Protein AF-A0A923VGZ6-F1 (afdb_monomer)

Foldseek 3Di:
DWQDWDPDFDADPVDRVDGDIDTDDDDDDPDDDPFDEDADPPPDDPVQVVVCVVPVDDDHHYDYDPVRQALVVPDGPVVSVSSVSVNVVD

Radius of gyration: 15.83 Å; Cα contacts (8 Å, |Δi|>4): 80; chains: 1; bounding box: 36×36×32 Å

Structure (mmCIF, N/CA/C/O backbone):
data_AF-A0A923VGZ6-F1
#
_entry.id   AF-A0A923VGZ6-F1
#
loop_
_atom_site.group_PDB
_atom_site.id
_atom_site.type_symbol
_atom_site.label_atom_id
_atom_site.label_alt_id
_atom_site.label_comp_id
_atom_site.label_asym_id
_atom_site.label_entity_id
_atom_site.label_seq_id
_atom_site.pdbx_PDB_ins_code
_atom_site.Cartn_x
_atom_site.Cartn_y
_atom_site.Cartn_z
_atom_site.occupancy
_atom_site.B_iso_or_equiv
_atom_site.auth_seq_id
_atom_site.auth_comp_id
_atom_site.auth_asym_id
_atom_site.auth_atom_id
_atom_site.pdbx_PDB_model_num
ATOM 1 N N . GLU A 1 1 ? -3.331 -1.378 16.663 1.00 93.88 1 GLU A N 1
ATOM 2 C CA . GLU A 1 1 ? -4.313 -2.481 16.528 1.00 93.88 1 GLU A CA 1
ATOM 3 C C . GLU A 1 1 ? -4.048 -3.206 15.218 1.00 93.88 1 GLU A C 1
ATOM 5 O O . GLU A 1 1 ? -3.706 -2.526 14.261 1.00 93.88 1 GLU A O 1
ATOM 10 N N . HIS A 1 2 ? -4.073 -4.542 15.200 1.00 96.94 2 HIS A N 1
ATOM 11 C CA . HIS A 1 2 ? -3.817 -5.341 13.989 1.00 96.94 2 HIS A CA 1
ATOM 12 C C . HIS A 1 2 ? -5.031 -5.302 13.063 1.00 96.94 2 HIS A C 1
ATOM 14 O O . HIS A 1 2 ? -6.157 -5.368 13.541 1.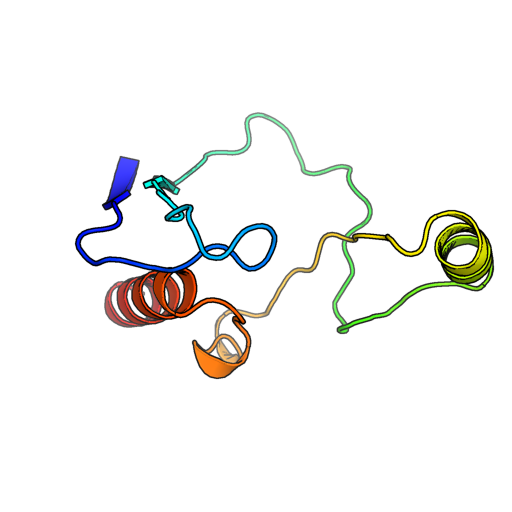00 96.94 2 HIS A O 1
ATOM 20 N N . ILE A 1 3 ? -4.785 -5.171 11.761 1.00 96.69 3 ILE A N 1
ATOM 21 C CA . ILE A 1 3 ? -5.826 -5.125 10.731 1.00 96.69 3 ILE A CA 1
ATOM 22 C C . ILE A 1 3 ? -5.804 -6.425 9.931 1.00 96.69 3 ILE A C 1
ATOM 24 O O . ILE A 1 3 ? -6.828 -7.083 9.774 1.00 96.69 3 ILE A O 1
ATOM 28 N N . TYR A 1 4 ? -4.636 -6.781 9.397 1.00 97.56 4 TYR A N 1
ATOM 29 C CA . TYR A 1 4 ? -4.487 -7.917 8.495 1.00 97.56 4 TYR A CA 1
ATOM 30 C C . TYR A 1 4 ? -3.012 -8.305 8.342 1.00 97.56 4 TYR A C 1
ATOM 32 O O . TYR A 1 4 ? -2.115 -7.478 8.514 1.00 97.56 4 TYR A O 1
ATOM 40 N N . THR A 1 5 ? -2.762 -9.572 8.032 1.00 97.56 5 THR A N 1
ATOM 41 C CA . THR A 1 5 ? -1.444 -10.115 7.681 1.00 97.56 5 THR A CA 1
ATOM 42 C C . THR A 1 5 ? -1.612 -10.919 6.406 1.00 97.56 5 THR A C 1
ATOM 44 O O . THR A 1 5 ? -2.597 -11.644 6.292 1.00 97.56 5 THR A O 1
ATOM 47 N N . THR A 1 6 ? -0.655 -10.824 5.483 1.00 96.88 6 THR A N 1
ATOM 48 C CA . THR A 1 6 ? -0.633 -11.630 4.257 1.00 96.88 6 THR A CA 1
ATOM 49 C C . THR A 1 6 ? -0.908 -13.108 4.528 1.00 96.88 6 THR A C 1
ATOM 51 O O . THR A 1 6 ? -0.174 -13.750 5.278 1.00 96.88 6 THR A O 1
ATOM 54 N N . ASP A 1 7 ? -1.948 -13.640 3.885 1.00 96.56 7 ASP A N 1
ATOM 55 C CA . ASP A 1 7 ? -2.396 -15.035 3.991 1.00 96.56 7 ASP A CA 1
ATOM 56 C C . ASP A 1 7 ? -2.355 -15.790 2.647 1.00 96.56 7 ASP A C 1
ATOM 58 O O . ASP A 1 7 ? -2.767 -16.947 2.563 1.00 96.56 7 ASP A O 1
ATOM 62 N N . PHE A 1 8 ? -1.805 -15.168 1.601 1.00 96.06 8 PHE A N 1
ATOM 63 C CA . PHE A 1 8 ? -1.589 -15.769 0.285 1.00 96.06 8 PHE A CA 1
ATOM 64 C C . PHE A 1 8 ? -0.195 -15.439 -0.257 1.00 96.06 8 PHE A C 1
ATOM 66 O O . PHE A 1 8 ? 0.451 -14.481 0.164 1.00 96.06 8 PHE A O 1
ATOM 73 N N . PHE A 1 9 ? 0.271 -16.227 -1.225 1.00 95.69 9 PHE A N 1
ATOM 74 C CA . PHE A 1 9 ? 1.544 -15.965 -1.887 1.00 95.69 9 PHE A CA 1
ATOM 75 C C . PHE A 1 9 ? 1.444 -14.729 -2.783 1.00 95.69 9 PHE A C 1
ATOM 77 O O . PHE A 1 9 ? 0.697 -14.721 -3.763 1.00 95.69 9 PHE A O 1
ATOM 84 N N . GLN A 1 10 ? 2.255 -13.716 -2.491 1.00 94.94 10 GLN A N 1
ATOM 85 C CA . GLN A 1 10 ? 2.450 -12.576 -3.373 1.00 94.94 10 GLN A CA 1
ATOM 86 C C . GLN A 1 10 ? 3.914 -12.474 -3.783 1.00 94.94 10 GLN A C 1
ATOM 88 O O . GLN A 1 10 ? 4.777 -12.187 -2.956 1.00 94.94 10 GLN A O 1
ATOM 93 N N . MET A 1 11 ? 4.184 -12.666 -5.073 1.00 94.62 11 MET A N 1
ATOM 94 C CA . MET A 1 11 ? 5.526 -12.543 -5.641 1.00 94.62 11 MET A CA 1
ATOM 95 C C . MET A 1 11 ? 6.082 -11.123 -5.460 1.00 94.62 11 MET A C 1
ATOM 97 O O . MET A 1 11 ? 5.365 -10.134 -5.633 1.00 94.62 11 MET A O 1
ATOM 101 N N . SER A 1 12 ? 7.368 -11.018 -5.128 1.00 93.31 12 SER A N 1
ATOM 102 C CA . SER A 1 12 ? 8.059 -9.733 -5.037 1.00 93.31 12 SER A CA 1
ATOM 103 C C . SER A 1 12 ? 8.292 -9.117 -6.416 1.00 93.31 12 SER A C 1
ATOM 105 O O . SER A 1 12 ? 8.717 -9.790 -7.352 1.00 93.31 12 SER A O 1
ATOM 107 N N . ALA A 1 13 ? 8.081 -7.802 -6.521 1.00 87.38 13 ALA A N 1
ATOM 108 C CA . ALA A 1 13 ? 8.405 -7.037 -7.724 1.00 87.38 13 ALA A CA 1
ATOM 109 C C . ALA A 1 13 ? 9.924 -6.918 -7.972 1.00 87.38 13 ALA A C 1
ATOM 111 O O . ALA A 1 13 ? 10.337 -6.567 -9.073 1.00 87.38 13 ALA A O 1
ATOM 112 N N . PHE A 1 14 ? 10.753 -7.206 -6.961 1.00 87.12 14 PHE A N 1
ATOM 113 C CA . PHE A 1 14 ? 12.212 -7.091 -7.040 1.00 87.12 14 PHE A CA 1
ATOM 114 C C . PHE A 1 14 ? 12.908 -8.425 -7.319 1.00 87.12 14 PHE A C 1
ATOM 116 O O . PHE A 1 14 ? 13.963 -8.444 -7.947 1.00 87.12 14 PHE A O 1
ATOM 123 N N . ASN A 1 15 ? 12.349 -9.536 -6.831 1.00 92.75 15 ASN A N 1
ATOM 124 C CA . ASN A 1 15 ? 12.906 -10.868 -7.048 1.00 92.75 15 ASN A CA 1
ATOM 125 C C . ASN A 1 15 ? 11.773 -11.905 -7.157 1.00 92.75 15 ASN A C 1
ATOM 127 O O . ASN A 1 15 ? 11.065 -12.108 -6.168 1.00 92.75 15 ASN A O 1
ATOM 131 N N . PRO A 1 16 ? 11.614 -12.585 -8.307 1.00 93.81 16 PRO A N 1
ATOM 132 C CA . PRO A 1 16 ? 10.533 -13.549 -8.512 1.00 93.81 16 PRO A CA 1
ATOM 133 C C . PRO A 1 16 ? 10.609 -14.775 -7.589 1.00 93.81 16 PRO A C 1
ATOM 135 O O . PRO A 1 16 ? 9.582 -15.390 -7.319 1.00 93.81 16 PRO A O 1
ATOM 138 N N . GL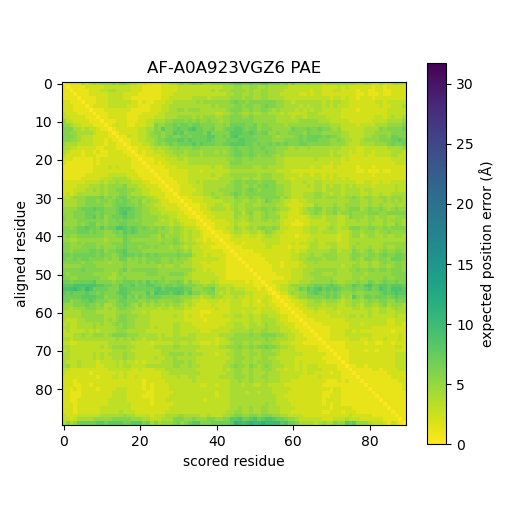U A 1 17 ? 11.786 -15.098 -7.047 1.00 96.62 17 GLU A N 1
ATOM 139 C CA . GLU A 1 17 ? 11.974 -16.215 -6.109 1.00 96.62 17 GLU A CA 1
ATOM 140 C C . GLU A 1 17 ? 11.523 -15.875 -4.676 1.00 96.62 17 GLU A C 1
ATOM 142 O O . GLU A 1 17 ? 11.566 -16.720 -3.782 1.00 96.62 17 GLU A O 1
ATOM 147 N N . HIS A 1 18 ? 11.131 -14.625 -4.415 1.00 97.06 18 HIS A N 1
ATOM 148 C CA . HIS A 1 18 ? 10.754 -14.148 -3.086 1.00 97.06 18 HIS A CA 1
ATOM 149 C C . HIS A 1 18 ? 9.254 -13.838 -2.999 1.00 97.06 18 HIS A C 1
ATOM 151 O O . HIS A 1 18 ? 8.646 -13.353 -3.955 1.00 97.06 18 HIS A O 1
ATOM 157 N N . GLN A 1 19 ? 8.680 -14.024 -1.805 1.00 95.44 19 GLN A N 1
ATOM 158 C CA . GLN A 1 19 ? 7.339 -13.536 -1.472 1.00 95.44 19 GLN A CA 1
ATOM 159 C C . GLN A 1 19 ? 7.393 -12.267 -0.620 1.00 95.44 19 GLN A C 1
ATOM 161 O O . GLN A 1 19 ? 8.305 -12.084 0.188 1.00 95.44 19 GLN A O 1
ATOM 166 N N . ILE A 1 20 ? 6.382 -11.420 -0.766 1.00 95.06 20 ILE A N 1
ATOM 167 C CA . ILE A 1 20 ? 6.137 -10.281 0.113 1.00 95.06 20 ILE A CA 1
ATOM 168 C C . ILE A 1 20 ? 5.293 -10.756 1.294 1.00 95.06 20 ILE A C 1
ATOM 170 O O . ILE A 1 20 ? 4.249 -11.374 1.102 1.00 95.06 20 ILE A O 1
ATOM 174 N N . ILE A 1 21 ? 5.730 -10.415 2.506 1.00 95.38 21 ILE A N 1
ATOM 175 C CA . ILE A 1 21 ? 4.930 -10.541 3.724 1.00 95.38 21 ILE A CA 1
ATOM 176 C C . ILE A 1 21 ? 4.645 -9.134 4.235 1.00 95.38 21 ILE A C 1
ATOM 178 O O . ILE A 1 21 ? 5.572 -8.397 4.569 1.00 95.38 21 ILE A O 1
ATOM 182 N N . SER A 1 22 ? 3.367 -8.784 4.321 1.00 96.19 22 SER A N 1
ATOM 183 C CA . SER A 1 22 ? 2.903 -7.502 4.837 1.00 96.19 22 SER A CA 1
ATOM 184 C C . SER A 1 22 ? 2.076 -7.711 6.100 1.00 96.19 22 SER A C 1
ATOM 186 O O . SER A 1 22 ? 1.289 -8.655 6.202 1.00 96.19 22 SER A O 1
ATOM 188 N N . ILE A 1 23 ? 2.244 -6.809 7.067 1.00 97.62 23 ILE A N 1
ATOM 189 C CA . ILE A 1 23 ? 1.474 -6.791 8.310 1.00 97.62 23 ILE A CA 1
ATOM 190 C C . ILE A 1 23 ? 0.949 -5.375 8.526 1.00 97.62 23 ILE A C 1
ATOM 192 O O . ILE A 1 23 ? 1.728 -4.426 8.604 1.00 97.62 23 ILE A O 1
ATOM 196 N N . TYR A 1 24 ? -0.368 -5.236 8.625 1.00 97.38 24 TYR A N 1
ATOM 197 C CA . TYR A 1 24 ? -1.048 -3.946 8.672 1.00 97.38 24 TYR A CA 1
ATOM 198 C C . TYR A 1 24 ? -1.593 -3.680 10.066 1.00 97.38 24 TYR A C 1
ATOM 200 O O . TYR A 1 24 ? -2.221 -4.543 10.687 1.00 97.38 24 TYR A O 1
ATOM 208 N N . TYR A 1 25 ? -1.382 -2.454 10.537 1.00 97.56 25 TYR A N 1
ATOM 209 C CA . TYR A 1 25 ? -1.828 -1.991 11.842 1.00 97.56 25 TYR A CA 1
ATOM 210 C C . TYR A 1 25 ? -2.366 -0.566 11.761 1.00 97.56 25 TYR A C 1
ATOM 212 O O . TYR A 1 25 ? -1.857 0.254 10.997 1.00 97.56 25 TYR A O 1
ATOM 220 N N . PHE A 1 26 ? -3.312 -0.232 12.636 1.00 95.38 26 PHE A N 1
ATOM 221 C CA . PHE A 1 26 ? -3.593 1.162 12.957 1.00 95.38 26 PHE A CA 1
ATOM 222 C C . PHE A 1 26 ? -2.424 1.752 13.745 1.00 95.38 26 PHE A C 1
ATOM 224 O O . PHE A 1 26 ? -2.092 1.267 14.836 1.00 95.38 26 PHE A O 1
ATOM 231 N N . ALA A 1 27 ? -1.834 2.809 13.190 1.00 93.31 27 ALA A N 1
ATOM 232 C CA . ALA A 1 27 ? -0.794 3.607 13.818 1.00 93.31 27 ALA A CA 1
ATOM 233 C C . ALA A 1 27 ? -1.380 4.925 14.338 1.00 93.31 27 ALA A C 1
ATOM 235 O O . ALA A 1 27 ? -2.184 5.573 13.670 1.00 93.31 27 ALA A O 1
ATOM 236 N N . LYS A 1 28 ? -0.951 5.335 15.534 1.00 94.44 28 LYS A N 1
ATOM 237 C CA . LYS A 1 28 ? -1.308 6.627 16.124 1.00 94.44 28 LYS A CA 1
ATOM 238 C C . LYS A 1 28 ? -0.100 7.552 16.059 1.00 94.44 28 LYS A C 1
ATOM 240 O O . LYS A 1 28 ? 0.932 7.245 16.651 1.00 94.44 28 LYS A O 1
ATOM 245 N N . ALA A 1 29 ? -0.243 8.685 15.378 1.00 93.56 29 ALA A N 1
ATOM 246 C CA . ALA A 1 29 ? 0.777 9.725 15.391 1.00 93.56 29 ALA A CA 1
ATOM 247 C C . ALA A 1 29 ? 0.923 10.294 16.814 1.00 93.56 29 ALA A C 1
ATOM 249 O O . ALA A 1 29 ? -0.069 10.656 17.452 1.00 93.56 29 ALA A O 1
ATOM 250 N N . LEU A 1 30 ? 2.156 10.335 17.322 1.00 96.56 30 LEU A N 1
ATOM 251 C CA . LEU A 1 30 ? 2.467 10.883 18.650 1.00 96.56 30 LEU A CA 1
ATOM 252 C C . LEU A 1 30 ? 2.713 12.396 18.616 1.00 96.56 30 LEU A C 1
ATOM 254 O O . LEU A 1 30 ? 2.657 13.060 19.647 1.00 96.56 30 LEU A O 1
ATOM 258 N N . GLU A 1 31 ? 2.956 12.935 17.426 1.00 97.12 31 GLU A N 1
ATOM 259 C CA . GLU A 1 31 ? 3.123 14.356 17.154 1.00 97.12 31 GLU A CA 1
ATOM 260 C C . GLU A 1 31 ? 2.464 14.713 15.809 1.00 97.12 31 GLU A C 1
ATOM 262 O O . GLU A 1 31 ? 2.168 13.812 15.016 1.00 97.12 31 GLU A O 1
ATOM 267 N N . PRO A 1 32 ? 2.216 16.006 15.526 1.00 95.19 32 PRO A N 1
ATOM 268 C CA . PRO A 1 32 ? 1.702 16.431 14.229 1.00 95.19 32 PRO A CA 1
ATOM 269 C C . PRO A 1 32 ? 2.620 16.011 13.076 1.00 95.19 32 PRO A C 1
ATOM 271 O O . PRO A 1 32 ? 3.845 16.089 13.184 1.00 95.19 32 PRO A O 1
ATOM 274 N N . ILE A 1 33 ? 2.027 15.622 11.946 1.00 92.50 33 ILE A N 1
ATOM 275 C CA . ILE A 1 33 ? 2.771 15.286 10.729 1.00 92.50 33 ILE A CA 1
ATOM 276 C C . ILE A 1 33 ? 3.403 16.567 10.173 1.00 92.50 33 ILE A C 1
ATOM 278 O O . ILE A 1 33 ? 2.699 17.492 9.779 1.00 92.50 33 ILE A O 1
ATOM 282 N N . LYS A 1 34 ? 4.739 16.612 10.153 1.00 94.38 34 LYS A N 1
ATOM 283 C CA . LYS A 1 34 ? 5.537 17.736 9.622 1.00 94.38 34 LYS A CA 1
ATOM 284 C C . LYS A 1 34 ? 6.100 17.470 8.221 1.00 94.38 34 LYS A C 1
ATOM 286 O O . LYS A 1 34 ? 6.755 18.338 7.654 1.00 94.38 34 LYS A O 1
ATOM 291 N N . ALA A 1 35 ? 5.897 16.264 7.687 1.00 90.19 35 ALA A N 1
ATOM 292 C CA . ALA A 1 35 ? 6.340 15.905 6.344 1.00 90.19 35 ALA A CA 1
ATOM 293 C C . ALA A 1 35 ? 5.596 16.734 5.284 1.00 90.19 35 ALA A C 1
ATOM 295 O O . ALA A 1 35 ? 4.447 17.123 5.488 1.00 90.19 35 ALA A O 1
ATOM 296 N N . SER A 1 36 ? 6.239 16.979 4.140 1.00 90.56 36 SER A N 1
ATOM 297 C CA . SER A 1 36 ? 5.552 17.557 2.983 1.00 90.56 36 SER A CA 1
ATOM 298 C C . SER A 1 36 ? 4.570 16.526 2.428 1.00 90.56 36 SER A C 1
ATOM 300 O O . SER A 1 36 ? 4.984 15.445 2.004 1.00 90.56 36 SER A O 1
ATOM 302 N N . ILE A 1 37 ? 3.276 16.845 2.477 1.00 93.06 37 ILE A N 1
ATOM 303 C CA . ILE A 1 37 ? 2.202 15.972 2.002 1.00 93.06 37 ILE A CA 1
ATOM 304 C C . ILE A 1 37 ? 1.621 16.551 0.717 1.00 93.06 37 ILE A C 1
ATOM 306 O O . ILE A 1 37 ? 1.228 17.716 0.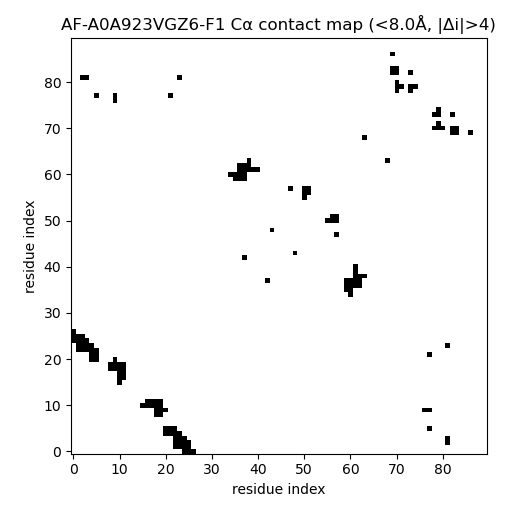667 1.00 93.06 37 ILE A O 1
ATOM 310 N N . LYS A 1 38 ? 1.557 15.721 -0.320 1.00 93.94 38 LYS A N 1
ATOM 311 C CA . LYS A 1 38 ? 0.910 16.027 -1.595 1.00 93.94 38 LYS A CA 1
ATOM 312 C C . LYS A 1 38 ? -0.565 15.627 -1.560 1.00 93.94 38 LYS A C 1
ATOM 314 O O . LYS A 1 38 ? -0.989 14.828 -0.725 1.00 93.94 38 LYS A O 1
ATOM 319 N N . THR A 1 39 ? -1.344 16.146 -2.500 1.00 90.56 39 THR A N 1
ATOM 320 C CA . THR A 1 39 ? -2.754 15.759 -2.709 1.00 90.56 39 THR A CA 1
ATOM 321 C C . THR A 1 39 ? -2.967 15.101 -4.072 1.00 90.56 39 THR A C 1
ATOM 323 O O . THR A 1 39 ? -3.849 14.258 -4.234 1.00 90.56 39 THR A O 1
ATOM 326 N N . THR A 1 40 ? -2.104 15.397 -5.043 1.00 89.62 40 THR A N 1
ATOM 327 C CA . THR A 1 40 ? -2.154 14.866 -6.407 1.00 89.62 40 THR A CA 1
ATOM 328 C C . THR A 1 40 ? -1.101 13.766 -6.635 1.00 89.62 40 THR A C 1
ATOM 330 O O . THR A 1 40 ? 0.007 13.838 -6.094 1.00 89.62 40 THR A O 1
ATOM 333 N N . PRO A 1 41 ? -1.424 12.697 -7.394 1.00 89.50 41 PRO A N 1
ATOM 334 C CA . PRO A 1 41 ? -0.448 11.673 -7.767 1.00 89.50 41 PRO A CA 1
ATOM 335 C C . PRO A 1 41 ? 0.701 12.253 -8.599 1.00 89.50 41 PRO A C 1
ATOM 337 O O . PRO A 1 41 ? 0.455 13.034 -9.513 1.00 89.50 41 PRO A O 1
ATOM 340 N N . PHE A 1 42 ? 1.931 11.813 -8.316 1.00 89.06 42 PHE A N 1
ATOM 341 C CA . PHE A 1 42 ? 3.142 12.179 -9.067 1.00 89.06 42 PHE A CA 1
ATOM 342 C C . PHE A 1 42 ? 3.407 13.694 -9.164 1.00 89.06 42 PHE A C 1
ATOM 344 O O . PHE A 1 42 ? 4.000 14.166 -10.131 1.00 89.06 42 PHE A O 1
ATOM 351 N N . ASP A 1 43 ? 2.987 14.454 -8.149 1.00 92.12 43 ASP A N 1
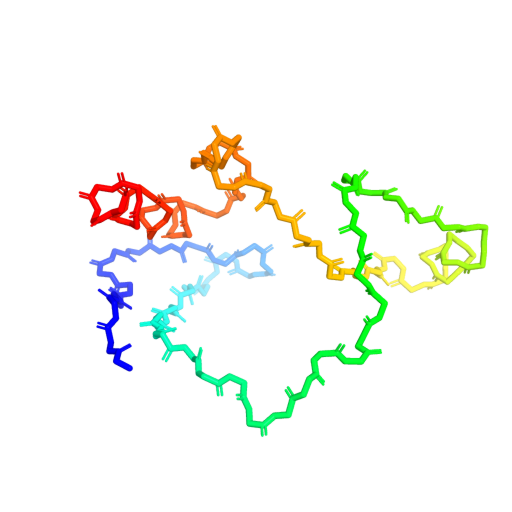ATOM 352 C CA . ASP A 1 43 ? 3.216 15.899 -8.044 1.00 92.12 43 ASP A CA 1
ATOM 353 C C . ASP A 1 43 ? 4.645 16.217 -7.595 1.00 92.12 43 ASP A C 1
ATOM 355 O O . ASP A 1 43 ? 4.902 16.614 -6.452 1.00 92.12 43 ASP A O 1
ATOM 359 N N . PHE A 1 44 ? 5.588 15.960 -8.495 1.00 93.38 44 PHE A N 1
ATOM 360 C CA . PHE A 1 44 ? 7.008 16.184 -8.279 1.00 93.38 44 PHE A CA 1
ATOM 361 C C . PHE A 1 44 ? 7.453 17.496 -8.918 1.00 93.38 44 PHE A C 1
ATOM 363 O O . PHE A 1 44 ? 7.143 17.772 -10.077 1.00 93.38 44 PHE A O 1
ATOM 370 N N . ASP A 1 45 ? 8.197 18.297 -8.161 1.00 92.81 45 ASP A N 1
ATOM 371 C CA . ASP A 1 45 ? 8.814 19.512 -8.683 1.00 92.81 45 ASP A CA 1
ATOM 372 C C . ASP A 1 45 ? 10.081 19.214 -9.506 1.00 92.81 45 ASP A C 1
ATOM 374 O O . ASP A 1 45 ? 10.562 18.081 -9.597 1.00 92.81 45 ASP A O 1
ATOM 378 N N . GLU A 1 46 ? 10.635 20.252 -10.130 1.00 94.94 46 GLU A N 1
ATOM 379 C CA . GLU A 1 46 ? 11.812 20.126 -10.990 1.00 94.94 46 GLU A CA 1
ATOM 380 C C . GLU A 1 46 ? 13.032 19.561 -10.245 1.00 94.94 46 GLU A C 1
ATOM 382 O O . GLU A 1 46 ? 13.764 18.738 -10.796 1.00 94.94 46 GLU A O 1
ATOM 387 N N . ALA A 1 47 ? 13.230 19.934 -8.978 1.00 93.25 47 ALA A N 1
ATOM 388 C CA . ALA A 1 47 ? 14.340 19.429 -8.178 1.00 93.25 47 ALA A CA 1
ATOM 389 C C . ALA A 1 47 ? 14.168 17.930 -7.872 1.00 93.25 47 ALA A C 1
ATOM 391 O O . ALA A 1 47 ? 15.123 17.156 -7.964 1.00 93.25 47 ALA A O 1
ATOM 392 N N . GLN A 1 48 ? 12.943 17.492 -7.578 1.00 93.38 48 GLN A N 1
ATOM 393 C CA . GLN A 1 48 ? 12.609 16.078 -7.398 1.00 93.38 48 GLN A CA 1
ATOM 394 C C . GLN A 1 48 ? 12.803 15.279 -8.694 1.00 93.38 48 GLN A C 1
ATOM 396 O O . GLN A 1 48 ? 13.337 14.170 -8.661 1.00 93.38 48 GLN A O 1
ATOM 401 N N . MET A 1 49 ? 12.450 15.846 -9.848 1.00 95.62 49 MET A N 1
ATOM 402 C CA . MET A 1 49 ? 12.669 15.198 -11.145 1.00 95.62 49 MET A CA 1
ATOM 403 C C . MET A 1 49 ? 14.155 15.102 -11.524 1.00 95.62 49 MET A C 1
ATOM 405 O O . MET A 1 49 ? 14.579 14.111 -12.130 1.00 95.62 49 MET A O 1
ATOM 409 N N . GLN A 1 50 ? 14.973 16.081 -11.129 1.00 95.12 50 GLN A N 1
ATOM 410 C CA . GLN A 1 50 ? 16.430 15.997 -11.264 1.00 95.12 50 GLN A CA 1
ATOM 411 C C . GLN A 1 50 ? 17.007 14.865 -10.405 1.00 95.12 50 GLN A C 1
ATOM 413 O O . GLN A 1 50 ? 17.825 14.089 -10.900 1.00 95.12 50 GLN A O 1
ATOM 418 N N . LEU A 1 51 ? 16.541 14.719 -9.158 1.00 93.94 51 LEU A N 1
ATOM 419 C CA . LEU A 1 51 ? 16.919 13.598 -8.290 1.00 93.94 51 LEU A CA 1
ATOM 420 C C . LEU A 1 51 ? 16.532 12.257 -8.919 1.00 93.94 51 LEU A C 1
ATOM 422 O O . LEU A 1 51 ? 17.379 11.374 -9.031 1.00 93.94 51 LEU A O 1
ATOM 426 N N . TYR A 1 52 ? 15.297 12.130 -9.411 1.00 94.75 52 TYR A N 1
ATOM 427 C CA . TYR A 1 52 ? 14.840 10.920 -10.096 1.00 94.75 52 TYR A CA 1
ATOM 428 C C . TYR A 1 52 ? 15.701 10.564 -11.309 1.00 94.75 52 TYR A C 1
ATOM 430 O O . TYR A 1 52 ? 16.024 9.398 -11.511 1.00 94.75 52 TYR A O 1
ATOM 438 N N . SER A 1 53 ? 16.128 11.554 -12.094 1.00 94.75 53 SER A N 1
ATOM 439 C CA . SER A 1 53 ? 16.993 11.319 -13.260 1.00 94.75 53 SER A CA 1
ATOM 440 C C . SER A 1 53 ? 18.354 10.719 -12.883 1.00 94.75 53 SER A C 1
ATOM 442 O O . SER A 1 53 ? 18.994 10.082 -13.715 1.00 94.75 53 SER A O 1
ATOM 444 N N . GLN A 1 54 ? 1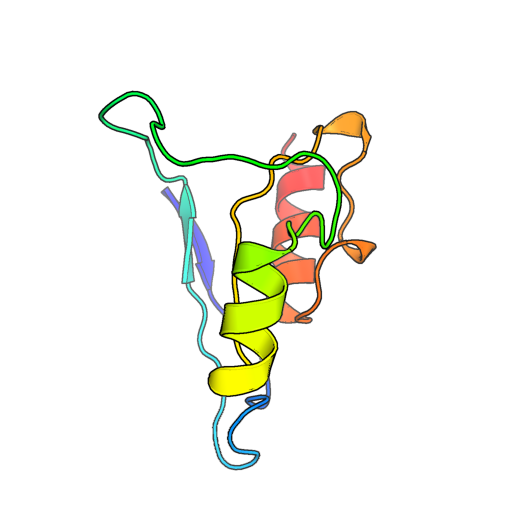8.797 10.908 -11.637 1.00 95.00 54 GLN A N 1
ATOM 445 C CA . GLN A 1 54 ? 20.063 10.384 -11.122 1.00 95.00 54 GLN A CA 1
ATOM 446 C C . GLN A 1 54 ? 19.889 9.062 -10.362 1.00 95.00 54 GLN A C 1
ATOM 448 O O . GLN A 1 54 ? 20.724 8.170 -10.492 1.00 95.00 54 GLN A O 1
ATOM 453 N N . SER A 1 55 ? 18.827 8.931 -9.562 1.00 94.12 55 SER A N 1
ATOM 454 C CA . SER A 1 55 ? 18.596 7.777 -8.680 1.00 94.12 55 SER A CA 1
ATOM 455 C C . SER A 1 55 ? 17.664 6.721 -9.272 1.00 94.12 55 SER A C 1
ATOM 457 O O . SER A 1 55 ? 17.611 5.604 -8.765 1.00 94.12 55 SER A O 1
ATOM 459 N N . THR A 1 56 ? 16.888 7.068 -10.302 1.00 90.38 56 THR A N 1
ATOM 460 C CA . THR A 1 56 ? 15.743 6.308 -10.841 1.00 90.38 56 THR A CA 1
ATOM 461 C C . THR A 1 56 ? 14.634 6.010 -9.824 1.00 90.38 56 THR A C 1
ATOM 463 O O . THR A 1 56 ? 13.749 5.196 -10.087 1.00 90.38 56 THR A O 1
ATOM 466 N N . GLN A 1 57 ? 14.660 6.665 -8.657 1.00 89.75 57 GLN A N 1
ATOM 467 C CA . GLN A 1 57 ? 13.747 6.418 -7.537 1.00 89.75 57 GLN A CA 1
ATOM 468 C C . GLN A 1 57 ? 13.480 7.706 -6.749 1.00 89.75 57 GLN A C 1
ATOM 470 O O . GLN A 1 57 ? 14.414 8.338 -6.253 1.00 89.75 57 GLN A O 1
ATOM 475 N N . ILE A 1 58 ? 12.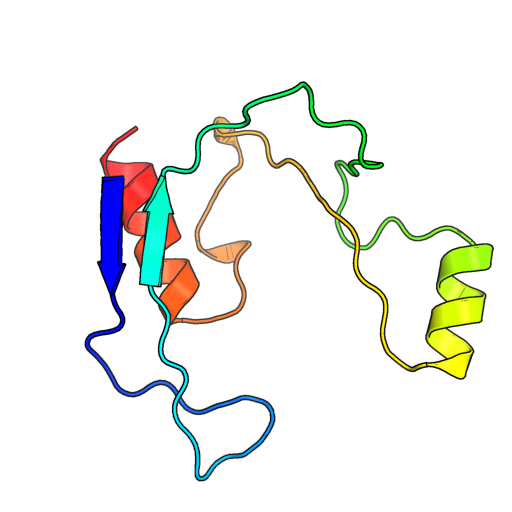205 8.077 -6.611 1.00 93.44 58 ILE A N 1
ATOM 476 C CA . ILE A 1 58 ? 11.726 9.143 -5.720 1.00 93.44 58 ILE A CA 1
ATOM 477 C C . ILE A 1 58 ? 10.376 8.750 -5.123 1.00 93.44 58 ILE A C 1
ATOM 479 O O . ILE A 1 58 ? 9.600 8.028 -5.748 1.00 93.44 58 ILE A O 1
ATOM 483 N N . GLU A 1 59 ? 10.092 9.255 -3.926 1.00 91.62 59 GLU A N 1
ATOM 484 C CA . GLU A 1 59 ? 8.862 8.972 -3.191 1.00 91.62 59 GLU A CA 1
ATOM 485 C C . GLU A 1 59 ? 8.329 10.252 -2.541 1.00 91.62 59 GLU A C 1
ATOM 487 O O . GLU A 1 59 ? 9.081 11.171 -2.206 1.00 91.62 59 GLU A O 1
ATOM 492 N N . SER A 1 60 ? 7.014 10.318 -2.361 1.00 92.25 60 SER A N 1
ATOM 493 C CA . SER A 1 60 ? 6.349 11.382 -1.616 1.00 92.25 60 SER A CA 1
ATOM 494 C C . SER A 1 60 ? 5.156 10.822 -0.853 1.00 92.25 60 SER A C 1
ATOM 496 O O . SER A 1 60 ? 4.561 9.811 -1.232 1.00 92.25 60 SER A O 1
ATOM 498 N N . PHE A 1 61 ? 4.800 11.487 0.242 1.00 93.00 61 PHE A N 1
ATOM 499 C CA . PHE A 1 61 ? 3.590 11.161 0.981 1.00 93.00 61 PHE A CA 1
ATOM 500 C C . PHE A 1 61 ? 2.399 11.883 0.368 1.00 93.00 61 PHE A C 1
ATOM 502 O O . PHE A 1 61 ? 2.491 13.057 0.001 1.00 93.00 61 PHE A O 1
ATOM 509 N N . ARG A 1 62 ? 1.261 11.192 0.299 1.00 92.56 62 ARG A N 1
ATOM 510 C CA . ARG A 1 62 ? 0.018 11.738 -0.239 1.00 92.56 62 ARG A CA 1
ATOM 511 C C . ARG A 1 62 ? -1.148 11.412 0.679 1.00 92.56 62 ARG A C 1
ATOM 513 O O . ARG A 1 62 ? -1.307 10.259 1.074 1.00 92.56 62 ARG A O 1
ATOM 520 N N . PHE A 1 63 ? -1.973 12.412 0.973 1.00 92.38 63 PHE A N 1
ATOM 521 C CA . PHE A 1 63 ? -3.296 12.172 1.543 1.00 92.38 63 PHE A CA 1
ATOM 522 C C . PHE A 1 63 ? -4.326 11.974 0.441 1.00 92.38 63 PHE A C 1
ATOM 524 O O . PHE A 1 63 ? -4.243 12.570 -0.632 1.00 92.38 63 PHE A O 1
ATOM 531 N N . ILE A 1 64 ? -5.280 11.096 0.724 1.00 91.94 64 ILE A N 1
ATOM 532 C CA . ILE A 1 64 ? -6.403 10.783 -0.148 1.00 91.94 64 ILE A CA 1
ATOM 533 C C . ILE A 1 64 ? -7.658 11.055 0.667 1.00 91.94 64 ILE A C 1
ATOM 535 O O . ILE A 1 64 ? -7.785 10.541 1.780 1.00 91.94 64 ILE A O 1
ATOM 539 N N . ASP A 1 65 ? -8.560 11.864 0.119 1.00 93.25 65 ASP A N 1
ATOM 540 C CA . ASP A 1 65 ? -9.868 12.076 0.730 1.00 93.25 65 ASP A CA 1
ATOM 541 C C . ASP A 1 65 ? -10.620 10.751 0.804 1.00 93.25 65 ASP A C 1
ATOM 543 O O . ASP A 1 65 ? -10.686 10.011 -0.180 1.00 93.25 65 ASP A O 1
ATOM 547 N N . TRP A 1 66 ? -11.205 10.468 1.967 1.00 94.31 66 TRP A N 1
ATOM 548 C CA . TRP A 1 66 ? -11.847 9.182 2.233 1.00 94.31 66 TRP A CA 1
ATOM 549 C C . TRP A 1 66 ? -12.968 8.865 1.238 1.00 94.31 66 TRP A C 1
ATOM 551 O O . TRP A 1 66 ? -13.042 7.753 0.731 1.00 94.31 66 TRP A O 1
ATOM 561 N N . GLU A 1 67 ? -13.779 9.863 0.881 1.00 94.75 67 GLU A N 1
ATOM 562 C CA . GLU A 1 67 ? -14.880 9.716 -0.084 1.00 94.75 67 GLU A CA 1
ATOM 563 C C . GLU A 1 67 ? -14.405 9.316 -1.489 1.00 94.75 67 GLU A C 1
ATOM 565 O O . GLU A 1 67 ? -15.153 8.715 -2.256 1.00 94.75 67 GLU A O 1
ATOM 570 N N . ASN A 1 68 ? -13.150 9.632 -1.818 1.00 92.69 68 ASN A N 1
ATOM 571 C CA . ASN A 1 68 ? -12.525 9.295 -3.091 1.00 92.69 68 ASN A CA 1
ATOM 572 C C . ASN A 1 68 ? -11.655 8.033 -2.995 1.00 92.69 68 ASN A C 1
ATOM 574 O O . ASN A 1 68 ? -11.159 7.556 -4.015 1.00 92.69 68 ASN A O 1
ATOM 578 N N . PHE A 1 69 ? -11.426 7.495 -1.796 1.00 94.75 69 PHE A N 1
ATOM 579 C CA . PHE A 1 69 ? -10.550 6.351 -1.598 1.00 94.75 69 PHE A CA 1
ATOM 580 C C . PHE A 1 69 ? -11.160 5.080 -2.202 1.00 94.75 69 PHE A C 1
ATOM 582 O O . PHE A 1 69 ? -12.321 4.745 -1.985 1.00 94.75 69 PHE A O 1
ATOM 589 N N . SER A 1 70 ? -10.354 4.340 -2.963 1.00 94.50 70 SER A N 1
ATOM 590 C CA . SER A 1 70 ? -10.741 3.042 -3.514 1.00 94.50 70 SER A CA 1
ATOM 591 C C . SER A 1 70 ? -9.536 2.116 -3.626 1.00 94.50 70 SER A C 1
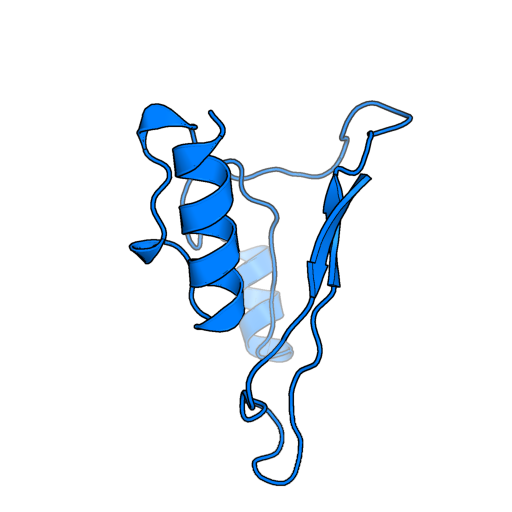ATOM 593 O O . SER A 1 70 ? -8.390 2.562 -3.733 1.00 94.50 70 SER A O 1
ATOM 595 N N . ALA A 1 71 ? -9.797 0.809 -3.656 1.00 95.38 71 ALA A N 1
ATOM 596 C CA . ALA A 1 71 ? -8.756 -0.196 -3.857 1.00 95.38 71 ALA A CA 1
ATOM 597 C C . ALA A 1 71 ? -8.044 -0.057 -5.219 1.00 95.38 71 ALA A C 1
ATOM 599 O O . ALA A 1 71 ? -6.905 -0.491 -5.361 1.00 95.38 71 ALA A O 1
ATOM 600 N N . ASP A 1 72 ? -8.662 0.579 -6.216 1.00 93.88 72 ASP A N 1
ATOM 601 C CA . ASP A 1 72 ? -8.042 0.783 -7.531 1.00 93.88 72 ASP A CA 1
ATOM 602 C C . ASP A 1 72 ? -6.910 1.816 -7.515 1.00 93.88 72 ASP A C 1
ATOM 604 O O . ASP A 1 72 ? -6.050 1.796 -8.392 1.00 93.88 72 ASP A O 1
ATOM 608 N N . MET A 1 73 ? -6.851 2.672 -6.489 1.00 92.00 73 MET A N 1
ATOM 609 C CA . MET A 1 73 ? -5.745 3.617 -6.283 1.00 92.00 73 MET A CA 1
ATOM 610 C C . MET A 1 73 ? -4.478 2.962 -5.720 1.00 92.00 73 MET A C 1
ATOM 612 O O . MET A 1 73 ? -3.458 3.632 -5.553 1.00 92.00 73 MET A O 1
ATOM 616 N N . ILE A 1 74 ? -4.556 1.678 -5.385 1.00 93.19 74 ILE A N 1
ATOM 617 C CA . ILE A 1 74 ? -3.507 0.915 -4.726 1.00 93.19 74 ILE A CA 1
ATOM 618 C C . ILE A 1 74 ? -2.894 -0.073 -5.719 1.00 93.19 74 ILE A C 1
ATOM 620 O O . ILE A 1 74 ? -3.594 -0.670 -6.532 1.00 93.19 74 ILE A O 1
ATOM 624 N N . THR A 1 75 ? -1.578 -0.265 -5.665 1.00 91.81 75 THR A N 1
ATOM 625 C CA . THR A 1 75 ? -0.868 -1.064 -6.674 1.00 91.81 75 THR A CA 1
ATOM 626 C C . THR A 1 75 ? -0.867 -2.554 -6.347 1.00 91.81 75 THR A C 1
ATOM 628 O O . THR A 1 75 ? -1.245 -3.372 -7.187 1.00 91.81 75 THR A O 1
ATOM 631 N N . LEU A 1 76 ? -0.426 -2.931 -5.144 1.00 92.62 76 LEU A N 1
ATOM 632 C CA . LEU A 1 76 ? -0.181 -4.334 -4.823 1.00 92.62 76 LEU A CA 1
ATOM 633 C C . LEU A 1 76 ? -1.480 -5.072 -4.458 1.00 92.62 76 LEU A C 1
ATOM 635 O O . LEU A 1 76 ? -2.280 -4.532 -3.693 1.00 92.62 76 LEU A O 1
ATOM 639 N N . PRO A 1 77 ? -1.679 -6.323 -4.922 1.00 94.25 77 PRO A N 1
ATOM 640 C CA . PRO A 1 77 ? -2.874 -7.108 -4.598 1.00 94.25 77 PRO A CA 1
ATOM 641 C C . PRO A 1 77 ? -3.163 -7.213 -3.092 1.00 94.25 77 PRO A C 1
ATOM 643 O O . PRO A 1 77 ? -4.310 -7.064 -2.677 1.00 94.25 77 PRO A O 1
ATOM 646 N N . ILE A 1 78 ? -2.126 -7.402 -2.272 1.00 95.81 78 ILE A N 1
ATOM 647 C CA . ILE A 1 78 ? -2.227 -7.453 -0.809 1.00 95.81 78 ILE A CA 1
ATOM 648 C C . ILE A 1 78 ? -2.761 -6.150 -0.209 1.00 95.81 78 ILE A C 1
ATOM 650 O O . ILE A 1 78 ? -3.663 -6.173 0.627 1.00 95.81 78 ILE A O 1
ATOM 654 N N . ASP A 1 79 ? -2.265 -5.008 -0.682 1.00 95.69 79 ASP A N 1
ATOM 655 C CA . ASP A 1 79 ? -2.682 -3.696 -0.195 1.00 95.69 79 ASP A CA 1
ATOM 656 C C . ASP A 1 79 ? -4.139 -3.408 -0.607 1.00 95.69 79 ASP A C 1
ATOM 658 O O . ASP A 1 79 ? -4.900 -2.816 0.160 1.00 95.69 79 ASP A O 1
ATOM 662 N N . LYS A 1 80 ? -4.564 -3.871 -1.796 1.00 96.81 80 LYS A N 1
ATOM 663 C CA . LYS A 1 80 ? -5.956 -3.742 -2.266 1.00 96.81 80 LYS A CA 1
ATOM 664 C C . LYS A 1 80 ? -6.949 -4.446 -1.347 1.00 96.81 80 LYS A C 1
ATOM 666 O O . LYS A 1 80 ? -8.047 -3.934 -1.130 1.00 96.81 80 LYS A O 1
ATOM 671 N N . ILE A 1 81 ? -6.572 -5.600 -0.795 1.00 96.19 81 ILE A N 1
ATOM 672 C CA . ILE A 1 81 ? -7.404 -6.329 0.170 1.00 96.19 81 ILE A CA 1
ATOM 673 C C . ILE A 1 81 ? -7.614 -5.478 1.420 1.00 96.19 81 ILE A C 1
ATOM 675 O O . ILE A 1 81 ? -8.749 -5.310 1.859 1.00 96.19 81 ILE A O 1
ATOM 679 N N . VAL A 1 82 ? -6.550 -4.874 1.952 1.00 96.50 82 VAL A N 1
ATOM 680 C CA . VAL A 1 82 ? -6.644 -4.011 3.138 1.00 96.50 82 VAL A CA 1
ATOM 681 C C . VAL A 1 82 ? -7.462 -2.759 2.854 1.00 96.50 82 VAL A C 1
ATOM 683 O O . VAL A 1 82 ? -8.315 -2.402 3.662 1.00 96.50 82 VAL A O 1
ATOM 686 N N . ALA A 1 83 ? -7.282 -2.133 1.689 1.00 96.94 83 ALA A N 1
ATOM 687 C CA . ALA A 1 83 ? -8.108 -1.005 1.264 1.00 96.94 83 ALA A CA 1
ATOM 688 C C . ALA A 1 83 ? -9.604 -1.367 1.258 1.00 96.94 83 ALA A C 1
ATOM 690 O O . ALA A 1 83 ? -10.423 -0.634 1.809 1.00 96.94 83 ALA A O 1
ATOM 691 N N . ALA A 1 84 ? -9.958 -2.532 0.706 1.00 96.50 84 ALA A N 1
ATOM 692 C CA . ALA A 1 84 ? -11.334 -3.022 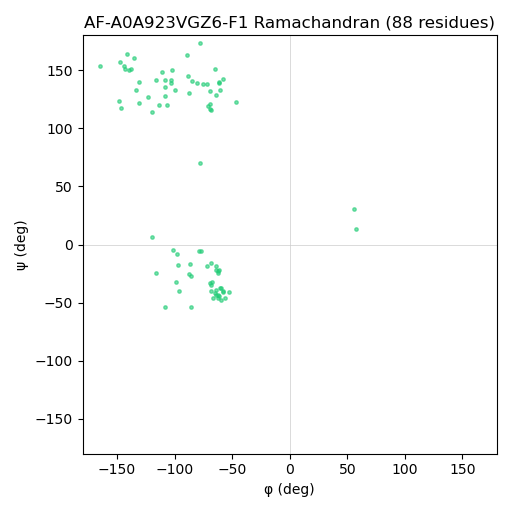0.692 1.00 96.50 84 ALA A CA 1
ATOM 693 C C . ALA A 1 84 ? -11.866 -3.392 2.090 1.00 96.50 84 ALA A C 1
A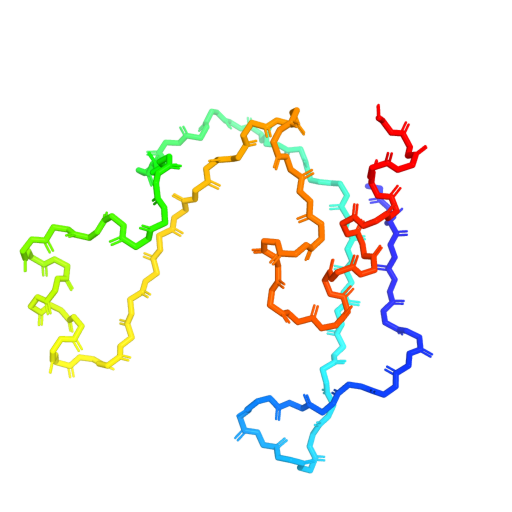TOM 695 O O . ALA A 1 84 ? -13.062 -3.251 2.338 1.00 96.50 84 ALA A O 1
ATOM 696 N N . LEU A 1 85 ? -11.012 -3.871 3.002 1.00 96.19 85 LEU A N 1
ATOM 697 C CA . LEU A 1 85 ? -11.388 -4.116 4.399 1.00 96.19 85 LEU A CA 1
ATOM 698 C C . LEU A 1 85 ? -11.692 -2.804 5.126 1.00 96.19 85 LEU A C 1
ATOM 700 O O . LEU A 1 85 ? -12.725 -2.702 5.779 1.00 96.19 85 LEU A O 1
ATOM 704 N N . LEU A 1 86 ? -10.836 -1.792 4.971 1.00 96.06 86 LEU A N 1
ATOM 705 C CA . LEU A 1 86 ? -11.027 -0.486 5.600 1.00 96.06 86 LEU A CA 1
ATOM 706 C C . LEU A 1 86 ? -12.316 0.194 5.112 1.00 96.06 86 LEU A C 1
ATOM 708 O O . LEU A 1 86 ? -13.089 0.654 5.943 1.00 96.06 86 LEU A O 1
ATOM 712 N N . LEU A 1 87 ? -12.605 0.156 3.806 1.00 95.69 87 LEU A N 1
ATOM 713 C CA . LEU A 1 87 ? -13.852 0.682 3.218 1.00 95.69 87 LEU A CA 1
ATOM 714 C C . LEU A 1 87 ? -15.131 -0.043 3.671 1.00 95.69 87 LEU A C 1
ATOM 716 O O . LEU A 1 87 ? -16.231 0.453 3.463 1.00 95.69 87 LEU A O 1
ATOM 720 N N . LYS A 1 88 ? -15.024 -1.257 4.221 1.00 95.31 88 LYS A N 1
ATOM 721 C CA . LYS A 1 88 ? -16.174 -1.965 4.812 1.00 95.31 88 LYS A CA 1
ATOM 722 C C . LYS A 1 88 ? -16.380 -1.612 6.281 1.00 95.31 88 LYS A C 1
ATOM 724 O O . LYS A 1 88 ? -17.481 -1.795 6.792 1.00 95.31 88 LYS A O 1
ATOM 729 N N . LEU A 1 89 ? -15.313 -1.203 6.963 1.00 93.00 89 LEU A N 1
ATOM 730 C CA . LEU A 1 89 ? -15.328 -0.866 8.385 1.00 93.00 89 LEU A CA 1
ATOM 731 C C . LEU A 1 89 ? -15.752 0.588 8.633 1.00 93.00 89 LEU A C 1
ATOM 733 O O . LEU A 1 89 ? -16.292 0.867 9.703 1.00 93.00 89 LEU A O 1
ATOM 737 N N . TYR A 1 90 ? -15.516 1.478 7.665 1.00 89.88 90 TYR A N 1
ATOM 738 C CA . TYR A 1 90 ? -15.778 2.919 7.731 1.00 89.88 90 TYR A CA 1
ATOM 739 C C . TYR A 1 90 ? -16.460 3.409 6.458 1.00 89.88 90 TYR A C 1
ATOM 741 O O . TYR A 1 90 ? -17.344 4.283 6.583 1.00 89.88 90 TYR A O 1
#

Sequence (90 aa):
EHIYTTDFFQMSAFNPEHQIISIYYFAKALEPIKASIKTTPFDFDEAQMQLYSQSTQIESFRFIDWENFSADMITLPIDKIVAALLLKLY

pLDDT: mean 94.08, std 2.35, range [87.12, 97.62]

Mean predicted aligned error: 3.62 Å

Secondary structure (DSSP, 8-state):
-EEEE--S--B-SS-TT-B---EEE----SS---S-EESSTT---HHHHHHHHHHS----EE---GGG--GGG--SHHHHHHHHHHHHH-

Solvent-accessible surface area (backbone atoms only — not comparable to full-atom values): 6019 Å² total; per-residue (Å²): 88,84,75,51,61,66,87,64,94,36,71,31,96,87,42,79,95,38,69,57,81,52,76,44,60,65,80,80,79,93,61,83,87,80,71,80,69,41,75,59,86,90,78,64,53,72,70,55,50,54,46,24,76,74,65,77,60,81,88,80,50,67,58,72,60,72,94,74,60,54,37,83,83,43,85,51,73,73,57,24,51,52,42,51,51,51,65,72,76,105